Protein AF-A0A3E2NMJ8-F1 (afdb_monomer_lite)

pLDDT: mean 82.29, std 14.48, range [51.94, 95.0]

InterPro domains:
  IPR003369 Sec-independent protein translocase protein TatA/B/E [PF02416] (1-43)
  IPR006312 Sec-independent protein translocase protein TatA/E [MF_00236] (1-55)
  IPR006312 Sec-independent protein translocase protein TatA/E [TIGR01411] (2-45)

Organism: NCBI:txid2482727

Sequence (56 aa):
MGLGAPEIILIILAIVLLFGGKKIPELMKGLGKGMKEFKDSQNGEPEKPVAAKTEV

Radius of gyration: 18.24 Å; chains: 1; bounding box: 33×37×41 Å

Foldseek 3Di:
DDCDPVNVVVVVVVVCVVCNPVVVVVVVVVVVVVVVVVVCVVVVDPDPPPDPDDDD

Structure (mmCIF, N/CA/C/O backbone):
data_AF-A0A3E2NMJ8-F1
#
_entry.id   AF-A0A3E2NMJ8-F1
#
loop_
_atom_site.group_PDB
_atom_site.id
_atom_site.type_symbol
_atom_site.label_atom_id
_atom_site.label_alt_id
_atom_site.label_comp_id
_atom_site.label_asym_id
_atom_site.label_entity_id
_atom_site.label_seq_id
_atom_site.pdbx_PDB_ins_code
_atom_site.Cartn_x
_atom_site.Cartn_y
_atom_site.Cartn_z
_atom_site.occupancy
_atom_site.B_iso_or_equiv
_atom_site.auth_seq_id
_atom_site.auth_comp_id
_atom_site.auth_asym_id
_atom_site.auth_atom_id
_atom_site.pdbx_PDB_model_num
ATOM 1 N N . MET A 1 1 ? 19.989 -14.108 -11.739 1.00 65.88 1 MET A N 1
ATOM 2 C CA . MET A 1 1 ? 19.125 -13.125 -12.423 1.00 65.88 1 MET A CA 1
ATOM 3 C C . MET A 1 1 ? 17.942 -12.882 -11.498 1.00 65.88 1 MET A C 1
ATOM 5 O O . MET A 1 1 ? 17.023 -13.685 -11.474 1.00 65.88 1 MET A O 1
ATOM 9 N N . GLY A 1 2 ? 18.081 -11.928 -10.576 1.00 76.75 2 GLY A N 1
ATOM 10 C CA . GLY A 1 2 ? 17.035 -11.606 -9.601 1.00 76.75 2 GLY A CA 1
ATOM 11 C C . GLY A 1 2 ? 16.055 -10.604 -10.196 1.00 76.75 2 GLY A C 1
ATOM 12 O O . GLY A 1 2 ? 16.422 -9.891 -11.127 1.00 76.75 2 GLY A O 1
ATOM 13 N N . LEU A 1 3 ? 14.835 -10.554 -9.665 1.00 79.44 3 LEU A N 1
ATOM 14 C CA . LEU A 1 3 ? 13.880 -9.504 -10.009 1.00 79.44 3 LEU A CA 1
ATOM 15 C C . LEU A 1 3 ? 14.490 -8.157 -9.620 1.00 79.44 3 LEU A C 1
ATOM 17 O O . LEU A 1 3 ? 14.686 -7.878 -8.436 1.00 79.44 3 LEU A O 1
ATOM 21 N N . GLY A 1 4 ? 14.857 -7.362 -10.621 1.00 91.44 4 GLY A N 1
ATOM 22 C CA . GLY A 1 4 ? 15.381 -6.031 -10.403 1.00 91.44 4 GLY A CA 1
ATOM 23 C C . GLY A 1 4 ? 14.265 -5.068 -10.018 1.00 91.44 4 GLY A C 1
ATOM 24 O O . GLY A 1 4 ? 13.074 -5.337 -10.193 1.00 91.44 4 GLY A O 1
ATOM 25 N N . ALA A 1 5 ? 14.662 -3.889 -9.541 1.00 93.25 5 ALA A N 1
ATOM 26 C CA . ALA A 1 5 ? 13.756 -2.754 -9.405 1.00 93.25 5 ALA A CA 1
ATOM 27 C C . ALA A 1 5 ? 12.865 -2.513 -10.653 1.00 93.25 5 ALA A C 1
ATOM 29 O O . ALA A 1 5 ? 11.670 -2.273 -10.461 1.00 93.25 5 ALA A O 1
ATOM 30 N N . PRO A 1 6 ? 13.365 -2.613 -11.910 1.00 93.31 6 PRO A N 1
ATOM 31 C CA . PRO A 1 6 ? 12.515 -2.418 -13.088 1.00 93.31 6 PRO A CA 1
ATOM 32 C C . PRO A 1 6 ? 11.420 -3.482 -13.258 1.00 93.31 6 PRO A C 1
ATOM 34 O O . PRO A 1 6 ? 10.277 -3.112 -13.532 1.00 93.31 6 PRO A O 1
ATOM 37 N N . GLU A 1 7 ? 11.703 -4.776 -13.055 1.00 93.50 7 GLU A N 1
ATOM 38 C CA . GLU A 1 7 ? 10.666 -5.815 -13.139 1.00 93.50 7 GLU A CA 1
ATOM 39 C C . GLU A 1 7 ? 9.576 -5.623 -12.077 1.00 93.50 7 GLU A C 1
ATOM 41 O O . GLU A 1 7 ? 8.389 -5.752 -12.377 1.00 93.50 7 GLU A O 1
ATOM 46 N N . ILE A 1 8 ? 9.956 -5.264 -10.846 1.00 93.88 8 ILE A N 1
ATOM 47 C CA . ILE A 1 8 ? 8.996 -5.033 -9.755 1.00 93.88 8 ILE A CA 1
ATOM 48 C C . ILE A 1 8 ? 8.074 -3.852 -10.086 1.00 93.88 8 ILE A C 1
ATOM 50 O O . ILE A 1 8 ? 6.862 -3.941 -9.886 1.00 93.88 8 ILE A O 1
ATOM 54 N N . ILE A 1 9 ? 8.621 -2.764 -10.636 1.00 94.69 9 ILE A N 1
ATOM 55 C CA . ILE A 1 9 ? 7.836 -1.598 -11.063 1.00 94.69 9 ILE A CA 1
ATOM 56 C C . ILE A 1 9 ? 6.831 -1.978 -12.152 1.00 94.69 9 ILE A C 1
ATOM 58 O O . ILE A 1 9 ? 5.669 -1.584 -12.061 1.00 94.69 9 ILE A O 1
ATOM 62 N N . LEU A 1 10 ? 7.240 -2.772 -13.145 1.00 95.00 10 LEU A N 1
ATOM 63 C CA . LEU A 1 10 ? 6.342 -3.238 -14.205 1.00 95.00 10 LEU A CA 1
ATOM 64 C C . LEU A 1 10 ? 5.195 -4.097 -13.660 1.00 95.00 10 LEU A C 1
ATOM 66 O O . LEU A 1 10 ? 4.050 -3.921 -14.076 1.00 95.00 10 LEU A O 1
ATOM 70 N N . ILE A 1 11 ? 5.475 -4.982 -12.701 1.00 93.81 11 ILE A N 1
ATOM 71 C CA . ILE A 1 11 ? 4.453 -5.824 -12.064 1.00 93.81 11 ILE A CA 1
ATOM 72 C C . ILE A 1 11 ? 3.457 -4.965 -11.279 1.00 93.81 11 ILE A C 1
ATOM 74 O O . ILE A 1 11 ? 2.245 -5.129 -11.430 1.00 93.81 11 ILE A O 1
ATOM 78 N N . ILE A 1 12 ? 3.945 -4.020 -10.469 1.00 93.06 12 ILE A N 1
ATOM 79 C CA . ILE A 1 12 ? 3.074 -3.108 -9.717 1.00 93.06 12 ILE A CA 1
ATOM 80 C C . ILE A 1 12 ? 2.223 -2.274 -10.675 1.00 93.06 12 ILE A C 1
ATOM 82 O O . ILE A 1 12 ? 1.021 -2.131 -10.455 1.00 93.06 12 ILE A O 1
ATOM 86 N N . LEU A 1 13 ? 2.812 -1.772 -11.761 1.00 94.62 13 LEU A N 1
ATOM 87 C CA . LEU A 1 13 ? 2.089 -1.002 -12.765 1.00 94.62 13 LEU A CA 1
ATOM 88 C C . LEU A 1 13 ? 0.983 -1.837 -13.426 1.00 94.62 13 LEU A C 1
ATOM 90 O O . LEU A 1 13 ? -0.140 -1.357 -13.558 1.00 94.62 13 LEU A O 1
A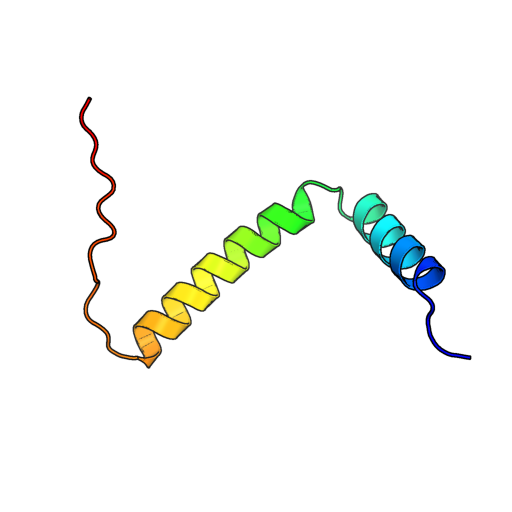TOM 94 N N . ALA A 1 14 ? 1.258 -3.099 -13.769 1.00 94.94 14 ALA A N 1
ATOM 95 C CA . ALA A 1 14 ? 0.257 -4.009 -14.319 1.00 94.94 14 ALA A CA 1
ATOM 96 C C . ALA A 1 14 ? -0.910 -4.243 -13.343 1.00 94.94 14 ALA A C 1
ATOM 98 O O . ALA A 1 14 ? -2.072 -4.140 -13.735 1.00 94.94 14 ALA A O 1
ATOM 99 N N . ILE A 1 15 ? -0.630 -4.477 -12.056 1.00 93.69 15 ILE A N 1
ATOM 100 C CA . ILE A 1 15 ? -1.668 -4.631 -11.022 1.00 93.69 15 ILE A CA 1
ATOM 101 C C . ILE A 1 15 ? -2.494 -3.343 -10.891 1.00 93.69 15 ILE A C 1
ATOM 103 O O . ILE A 1 15 ? -3.721 -3.392 -10.818 1.00 93.69 15 ILE A O 1
ATOM 107 N N . VAL A 1 16 ? -1.843 -2.180 -10.903 1.00 93.00 16 VAL A N 1
ATOM 108 C CA . VAL A 1 16 ? -2.516 -0.877 -10.823 1.00 93.00 16 VAL A CA 1
ATOM 109 C C . VAL A 1 16 ? -3.396 -0.616 -12.046 1.00 93.00 16 VAL A C 1
ATOM 111 O O . VAL A 1 16 ? -4.460 -0.027 -11.887 1.00 93.00 16 VAL A O 1
ATOM 114 N N . LEU A 1 17 ? -3.013 -1.063 -13.243 1.00 93.69 17 LEU A N 1
ATOM 115 C CA . LEU A 1 17 ? -3.852 -0.943 -14.439 1.00 93.69 17 LEU A CA 1
ATOM 116 C C . LEU A 1 17 ? -5.066 -1.882 -14.393 1.00 93.69 17 LEU A C 1
ATOM 118 O O . LEU A 1 17 ? -6.161 -1.469 -14.762 1.00 93.69 17 LEU A O 1
ATOM 122 N N . LEU A 1 18 ? -4.898 -3.114 -13.901 1.00 93.44 18 LEU A N 1
ATOM 123 C CA . LEU A 1 18 ? -5.984 -4.097 -13.807 1.00 93.44 18 LEU A CA 1
ATOM 124 C C . LEU A 1 18 ? -7.011 -3.752 -12.722 1.00 93.44 18 LEU A C 1
ATOM 126 O O . LEU A 1 18 ? -8.216 -3.871 -12.932 1.00 93.44 18 LEU A O 1
ATOM 130 N N . PHE A 1 19 ? -6.541 -3.331 -11.547 1.00 90.62 19 PHE A N 1
ATOM 131 C CA . PHE A 1 19 ? -7.404 -3.052 -10.399 1.00 90.62 19 PHE A CA 1
ATOM 132 C C . PHE A 1 19 ? -7.731 -1.561 -10.243 1.00 90.62 19 PHE A C 1
ATOM 134 O O . PHE A 1 19 ? -8.708 -1.214 -9.581 1.00 90.62 19 PHE A O 1
ATOM 141 N N . GLY A 1 20 ? -6.960 -0.673 -10.865 1.00 86.62 20 GLY A N 1
ATOM 142 C CA . GLY A 1 20 ? -7.027 0.770 -10.663 1.00 86.62 20 GLY A CA 1
ATOM 143 C C . GLY A 1 20 ? -6.256 1.211 -9.415 1.00 86.62 20 GLY A C 1
ATOM 144 O O . GLY A 1 20 ? -6.336 0.593 -8.352 1.00 86.62 20 GLY A O 1
ATOM 145 N N . GLY A 1 21 ? -5.562 2.352 -9.499 1.00 86.12 21 GLY A N 1
ATOM 146 C CA . GLY A 1 21 ? -4.757 2.892 -8.389 1.00 86.12 21 GLY A CA 1
ATOM 147 C C . GLY A 1 21 ? -5.546 3.211 -7.111 1.00 86.12 21 GLY A C 1
ATOM 148 O O . GLY A 1 21 ? -4.954 3.338 -6.045 1.00 86.12 21 GLY A O 1
ATOM 149 N N . LYS A 1 22 ? -6.881 3.300 -7.193 1.00 85.94 22 LYS A N 1
ATOM 150 C CA . LYS A 1 22 ? -7.771 3.533 -6.045 1.00 85.94 22 LYS A CA 1
ATOM 151 C C . LYS A 1 22 ? -8.117 2.260 -5.261 1.00 85.94 22 LYS A C 1
ATOM 153 O O . LYS A 1 22 ? -8.359 2.360 -4.063 1.00 85.94 22 LYS A O 1
ATOM 158 N N . LYS A 1 23 ? -8.086 1.071 -5.882 1.00 88.00 23 LYS A N 1
ATOM 159 C CA . LYS A 1 23 ? -8.456 -0.178 -5.192 1.00 88.00 23 LYS A CA 1
ATOM 160 C C . LYS A 1 23 ? -7.400 -0.647 -4.199 1.00 88.00 23 LYS A C 1
ATOM 162 O O . LYS A 1 23 ? -7.753 -1.153 -3.143 1.00 88.00 23 LYS A O 1
ATOM 167 N N . ILE A 1 24 ? -6.116 -0.441 -4.485 1.00 88.62 24 ILE A N 1
ATOM 168 C CA . ILE A 1 24 ? -5.033 -0.799 -3.555 1.00 88.62 24 ILE A CA 1
ATOM 169 C C . ILE A 1 24 ? -5.169 -0.079 -2.196 1.00 88.62 24 ILE A C 1
ATOM 171 O O . ILE A 1 24 ? -5.207 -0.769 -1.177 1.00 88.62 24 ILE A O 1
ATOM 175 N N . PRO A 1 25 ? -5.304 1.263 -2.124 1.00 85.38 25 PRO A N 1
ATOM 176 C CA . PRO A 1 25 ? -5.470 1.952 -0.845 1.00 85.38 25 PRO A CA 1
ATOM 177 C C . PRO A 1 25 ? -6.808 1.639 -0.161 1.00 85.38 25 PRO A C 1
ATOM 179 O O . PRO A 1 25 ? -6.872 1.651 1.066 1.00 85.38 25 PRO A O 1
ATOM 182 N N . GLU A 1 26 ? -7.869 1.342 -0.914 1.00 91.12 26 GLU A N 1
ATOM 183 C CA . GLU A 1 26 ? -9.160 0.919 -0.357 1.00 91.12 26 GLU A CA 1
ATOM 184 C C . GLU A 1 26 ? -9.060 -0.455 0.327 1.00 91.12 26 GLU A C 1
ATOM 186 O O . GLU A 1 26 ? -9.460 -0.601 1.484 1.00 91.12 26 GLU A O 1
ATOM 191 N N . LEU A 1 27 ? -8.412 -1.424 -0.330 1.00 90.50 27 LEU A N 1
ATOM 192 C CA . LEU A 1 27 ? -8.123 -2.745 0.231 1.00 90.50 27 LEU A CA 1
ATOM 193 C C . LEU A 1 27 ? -7.188 -2.654 1.442 1.00 90.50 27 LEU A C 1
ATOM 195 O O . LEU A 1 27 ? -7.451 -3.283 2.463 1.00 90.50 27 LEU A O 1
ATOM 199 N N . MET A 1 28 ? -6.134 -1.834 1.375 1.00 91.06 28 MET A N 1
ATOM 200 C CA . MET A 1 28 ? -5.226 -1.607 2.506 1.00 91.06 28 MET A CA 1
ATOM 201 C C . MET A 1 28 ? -5.936 -0.977 3.708 1.00 91.06 28 MET A C 1
ATOM 203 O O . MET A 1 28 ? -5.675 -1.372 4.840 1.00 91.06 28 MET A O 1
ATOM 207 N N . LYS A 1 29 ? -6.854 -0.025 3.491 1.00 92.62 29 LYS A N 1
ATOM 208 C CA . LYS A 1 29 ? -7.658 0.565 4.573 1.00 92.62 29 LYS A CA 1
ATOM 209 C C . LYS A 1 29 ? -8.580 -0.466 5.224 1.00 92.62 29 LYS A C 1
ATOM 211 O O . LYS A 1 29 ? -8.672 -0.488 6.450 1.00 92.62 29 LYS A O 1
ATOM 216 N N . GLY A 1 30 ? -9.237 -1.315 4.431 1.00 93.31 30 GLY A N 1
ATOM 217 C CA . GLY A 1 30 ? -10.081 -2.401 4.940 1.00 93.31 30 GLY A CA 1
ATOM 218 C C . GLY A 1 30 ? -9.281 -3.444 5.724 1.00 93.31 30 GLY A C 1
ATOM 219 O O . GLY A 1 30 ? -9.603 -3.734 6.875 1.00 93.31 30 GLY A O 1
ATOM 220 N N . LEU A 1 31 ? -8.185 -3.937 5.141 1.00 94.44 31 LEU A N 1
ATOM 221 C CA . LEU A 1 31 ? -7.277 -4.892 5.781 1.00 94.44 31 LEU A CA 1
ATOM 222 C C . LEU A 1 31 ? -6.635 -4.319 7.046 1.00 94.44 31 LEU A C 1
ATOM 224 O O . LEU A 1 31 ? -6.535 -5.021 8.043 1.00 94.44 31 LEU A O 1
ATOM 228 N N . GLY A 1 32 ? -6.232 -3.046 7.033 1.00 92.62 32 GLY A N 1
ATOM 229 C CA . GLY A 1 32 ? -5.615 -2.383 8.179 1.00 92.62 32 GLY A CA 1
ATOM 230 C C . GLY A 1 32 ? -6.571 -2.219 9.359 1.00 92.62 32 GLY A C 1
ATOM 231 O O . GLY A 1 32 ? -6.171 -2.457 10.496 1.00 92.62 32 GLY A O 1
ATOM 232 N N . LYS A 1 33 ? -7.841 -1.872 9.103 1.00 92.25 33 LYS A N 1
ATOM 233 C CA . LYS A 1 33 ? -8.874 -1.844 10.151 1.00 92.25 33 LYS A CA 1
ATOM 234 C C . LYS A 1 33 ? -9.125 -3.235 10.723 1.00 92.25 33 LYS A C 1
ATOM 236 O O . LYS A 1 33 ? -9.063 -3.389 11.936 1.00 92.25 33 LYS A O 1
ATOM 241 N N . GLY A 1 34 ? -9.311 -4.234 9.857 1.00 94.00 34 GLY A N 1
ATOM 242 C CA . GLY A 1 34 ? -9.492 -5.618 10.290 1.00 94.00 34 GLY A CA 1
ATOM 243 C C . GLY A 1 34 ? -8.309 -6.092 11.129 1.00 94.00 34 GLY A C 1
ATOM 244 O O . GLY A 1 34 ? -8.491 -6.535 12.253 1.00 94.00 34 GLY A O 1
ATOM 245 N N . MET A 1 35 ? -7.076 -5.929 10.639 1.00 92.50 35 MET A N 1
ATOM 246 C CA . MET A 1 35 ? -5.863 -6.339 11.354 1.00 92.50 35 MET A CA 1
ATOM 247 C C . MET A 1 35 ? -5.699 -5.621 12.699 1.00 92.50 35 MET A C 1
ATOM 249 O O . MET A 1 35 ? -5.207 -6.228 13.647 1.00 92.50 35 MET A O 1
ATOM 253 N N . LYS A 1 36 ? -6.128 -4.356 12.796 1.00 89.38 36 LYS A N 1
ATOM 254 C CA . LYS A 1 36 ? -6.164 -3.612 14.057 1.00 89.38 36 LYS A CA 1
ATOM 255 C C . LYS A 1 36 ? -7.176 -4.222 15.033 1.00 89.38 36 LYS A C 1
ATOM 257 O O . LYS A 1 36 ? -6.780 -4.562 16.137 1.00 89.38 36 LYS A O 1
ATOM 262 N N . GLU A 1 37 ? -8.417 -4.456 14.609 1.00 89.00 37 GLU A N 1
ATOM 263 C CA . GLU A 1 37 ? -9.451 -5.104 15.437 1.00 89.00 37 GLU A CA 1
ATOM 264 C C . GLU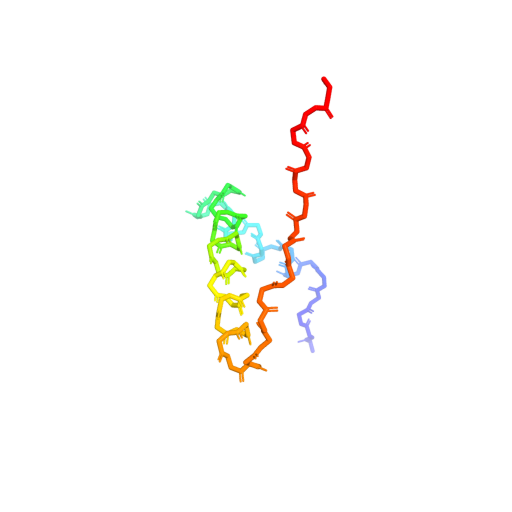 A 1 37 ? -9.056 -6.532 15.860 1.00 89.00 37 GLU A C 1
ATOM 266 O O . GLU A 1 37 ? -9.254 -6.919 17.014 1.00 89.00 37 GLU A O 1
ATOM 271 N N . PHE A 1 38 ? -8.430 -7.303 14.960 1.00 91.19 38 PHE A N 1
ATOM 272 C CA . PHE A 1 38 ? -7.883 -8.632 15.262 1.00 91.19 38 PHE A CA 1
ATOM 273 C C . PHE A 1 38 ? -6.756 -8.573 16.295 1.00 91.19 38 PHE A C 1
ATOM 275 O O . PHE A 1 38 ? -6.610 -9.503 17.087 1.00 91.19 38 PHE A O 1
ATOM 282 N N . LYS A 1 39 ? -5.932 -7.522 16.276 1.00 87.06 39 LYS A N 1
ATOM 283 C CA . LYS A 1 39 ? -4.841 -7.343 17.237 1.00 87.06 39 LYS A CA 1
ATOM 284 C C . LYS A 1 39 ? -5.357 -6.850 18.588 1.00 87.06 39 LYS A C 1
ATOM 286 O O . LYS A 1 39 ? -4.963 -7.412 19.602 1.00 87.06 39 LYS A O 1
ATOM 291 N N . ASP A 1 40 ? -6.279 -5.891 18.589 1.00 86.94 40 ASP A N 1
ATOM 292 C CA . ASP A 1 40 ? -6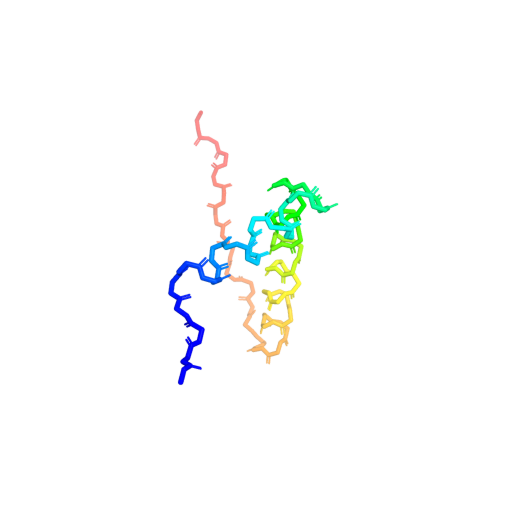.926 -5.360 19.795 1.00 86.94 40 ASP A CA 1
ATOM 293 C C . ASP A 1 40 ? -7.684 -6.477 20.542 1.00 86.94 40 ASP A C 1
ATOM 295 O O . ASP A 1 40 ? -7.547 -6.626 21.756 1.00 86.94 40 ASP A O 1
ATOM 299 N N . SER A 1 41 ? -8.387 -7.350 19.808 1.00 84.31 41 SER A N 1
ATOM 300 C CA . SER A 1 41 ? -9.097 -8.504 20.385 1.00 84.31 41 SER A CA 1
ATOM 301 C C . SER A 1 41 ? -8.155 -9.582 20.933 1.00 84.31 41 SER A C 1
ATOM 303 O O . SER A 1 41 ? -8.460 -10.209 21.944 1.00 84.31 41 SER A O 1
ATOM 305 N N . GLN A 1 42 ? -7.011 -9.817 20.277 1.00 85.75 42 GLN A N 1
ATOM 306 C CA . GLN A 1 42 ? -6.022 -10.806 20.727 1.00 85.75 42 GLN A CA 1
ATOM 307 C C . GLN A 1 42 ? -5.197 -10.328 21.924 1.00 85.75 42 GLN A C 1
ATOM 309 O O . GLN A 1 42 ? -4.822 -11.143 22.762 1.00 85.75 42 GLN A O 1
ATOM 314 N N . ASN A 1 43 ? -4.918 -9.028 22.018 1.00 79.38 43 ASN A N 1
ATOM 315 C CA . ASN A 1 43 ? -4.112 -8.473 23.100 1.00 79.38 43 ASN A CA 1
ATOM 316 C C . ASN A 1 43 ? -4.919 -8.143 24.362 1.00 79.38 43 ASN A C 1
ATOM 318 O O . ASN A 1 43 ? -4.317 -7.810 25.381 1.00 79.38 43 ASN A O 1
ATOM 322 N N . GLY A 1 44 ? -6.256 -8.222 24.323 1.00 64.94 44 GLY A N 1
ATOM 323 C CA . GLY A 1 44 ? -7.104 -7.902 25.476 1.00 64.94 44 G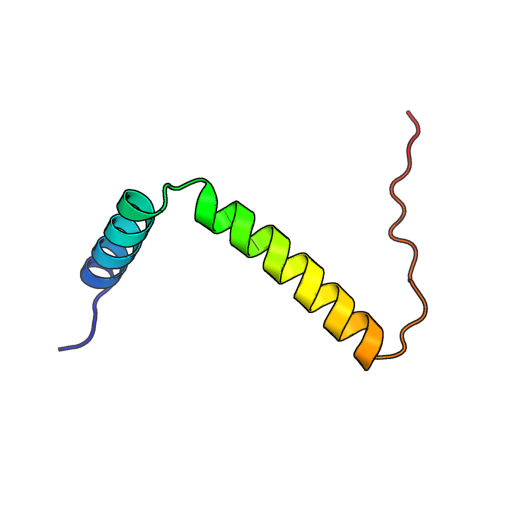LY A CA 1
ATOM 324 C C . GLY A 1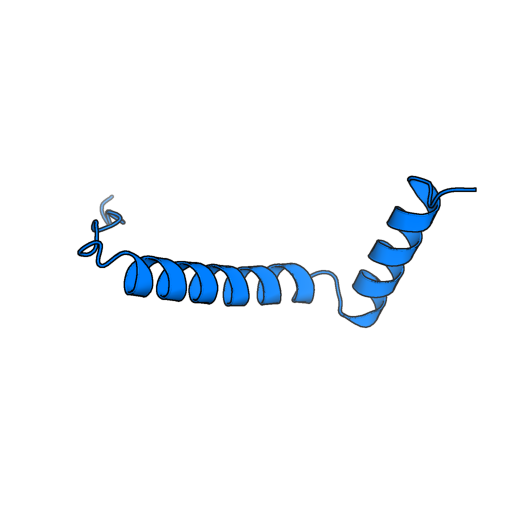 44 ? -6.878 -6.484 26.014 1.00 64.94 44 GLY A C 1
ATOM 325 O O . GLY A 1 44 ? -7.145 -6.224 27.185 1.00 64.94 44 GLY A O 1
ATOM 326 N N . GLU A 1 45 ? -6.338 -5.584 25.187 1.00 63.00 45 GLU A N 1
ATOM 327 C CA . GLU A 1 45 ? -6.064 -4.205 25.568 1.00 63.00 45 GLU A CA 1
ATOM 328 C C . GLU A 1 45 ? -7.406 -3.458 25.587 1.00 63.00 45 GLU A C 1
ATOM 330 O O . GLU A 1 45 ? -8.024 -3.300 24.530 1.00 63.00 45 GLU A O 1
ATOM 335 N N . PRO A 1 46 ? -7.903 -3.013 26.762 1.00 56.50 46 PRO A N 1
ATOM 336 C CA . PRO A 1 46 ? -9.078 -2.163 26.805 1.00 56.50 46 PRO A CA 1
ATOM 337 C C . PRO A 1 46 ? -8.764 -0.888 26.027 1.00 56.50 46 PRO A C 1
ATOM 339 O O . PRO A 1 46 ? -7.769 -0.210 26.293 1.00 56.50 46 PRO A O 1
ATOM 342 N N . GLU A 1 47 ? -9.617 -0.628 25.041 1.00 61.19 47 GLU A N 1
ATOM 343 C CA . GLU A 1 47 ? -9.696 0.552 24.191 1.00 61.19 47 GLU A CA 1
ATOM 344 C C . GLU A 1 47 ? -8.987 1.772 24.804 1.00 61.19 47 GLU A C 1
ATOM 346 O O . GLU A 1 47 ? -9.498 2.423 25.716 1.00 61.19 47 GLU A O 1
ATOM 351 N N . LYS A 1 48 ? -7.795 2.114 24.296 1.00 58.06 48 LYS A N 1
ATOM 352 C CA . LYS A 1 48 ? -7.294 3.479 24.472 1.00 58.06 48 LYS A CA 1
ATOM 353 C C . LYS A 1 48 ? -8.128 4.356 23.541 1.00 58.06 48 LYS A C 1
ATOM 355 O O . LYS A 1 48 ? -8.000 4.196 22.322 1.00 58.06 48 LYS A O 1
ATOM 360 N N . PRO A 1 49 ? -8.948 5.280 24.075 1.00 54.66 49 PRO A N 1
ATOM 361 C CA . PRO A 1 49 ? -9.754 6.153 23.250 1.00 54.66 49 PRO A CA 1
ATOM 362 C C . PRO A 1 49 ? -8.781 7.027 22.466 1.00 54.66 49 PRO A C 1
ATOM 364 O O . PRO A 1 49 ? -8.084 7.878 23.024 1.00 54.66 49 PRO A O 1
ATOM 367 N N . VAL A 1 50 ? -8.673 6.782 21.160 1.00 61.44 50 VAL A N 1
ATOM 368 C CA . VAL A 1 50 ? -7.989 7.715 20.270 1.00 61.44 50 VAL A CA 1
ATOM 369 C C . VAL A 1 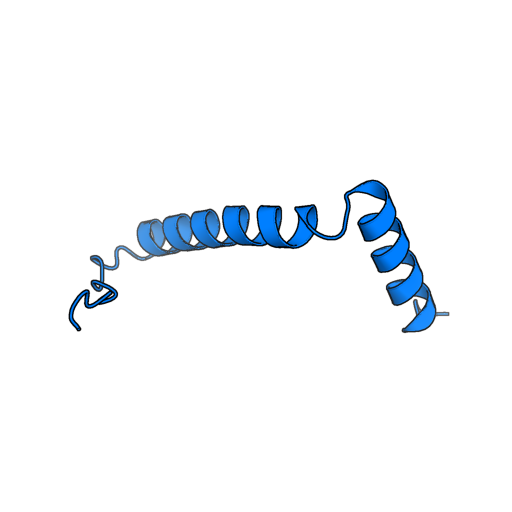50 ? -8.902 8.925 20.191 1.00 61.44 50 VAL A C 1
ATOM 371 O O . VAL A 1 50 ? -9.882 8.936 19.451 1.00 61.44 50 VAL A O 1
ATOM 374 N N . ALA A 1 51 ? -8.591 9.910 21.028 1.00 60.16 51 ALA A N 1
ATOM 375 C CA . ALA A 1 51 ? -9.210 11.216 21.062 1.00 60.16 51 ALA A CA 1
ATOM 376 C C . ALA A 1 51 ? -9.199 11.842 19.658 1.00 60.16 51 ALA A C 1
ATOM 378 O O . ALA A 1 51 ? -8.221 12.461 19.245 1.00 60.16 51 ALA A O 1
ATOM 379 N N . ALA A 1 52 ? -10.309 11.704 18.937 1.00 52.19 52 ALA A N 1
ATOM 380 C CA . ALA A 1 52 ? -10.715 12.664 17.931 1.00 52.19 52 ALA A CA 1
ATOM 381 C C . ALA A 1 52 ? -11.516 13.740 18.666 1.00 52.19 52 ALA A C 1
ATOM 383 O O . ALA A 1 52 ? -12.728 13.637 18.839 1.00 52.19 52 ALA A O 1
ATOM 384 N N . LYS A 1 53 ? -10.792 14.750 19.152 1.00 52.78 53 LYS A N 1
ATOM 385 C CA . LYS A 1 53 ? -11.377 16.042 19.487 1.00 52.78 53 LYS A CA 1
ATOM 386 C C . LYS A 1 53 ? -12.008 16.604 18.211 1.00 52.78 53 LYS A C 1
ATOM 388 O O . LYS A 1 53 ? -11.310 17.061 17.312 1.00 52.78 53 LYS A O 1
ATOM 393 N N . THR A 1 54 ? -13.330 16.506 18.132 1.00 59.53 54 THR A N 1
ATOM 394 C CA . THR A 1 54 ? -14.153 17.655 17.743 1.00 59.53 54 THR A CA 1
ATOM 395 C C . THR A 1 54 ? -13.826 18.820 18.690 1.00 59.53 54 THR A C 1
ATOM 397 O O . THR A 1 54 ? -13.415 18.562 19.818 1.00 59.53 54 THR A O 1
ATOM 400 N N . GLU A 1 55 ? -14.032 20.056 18.219 1.00 51.94 55 GLU A N 1
ATOM 401 C CA . GLU A 1 55 ? -13.621 21.362 18.780 1.00 51.94 55 GLU A CA 1
ATOM 402 C C . GLU A 1 55 ? -12.252 21.790 18.212 1.00 51.94 55 GLU A C 1
ATOM 404 O O . GLU A 1 55 ? -11.210 21.257 18.588 1.00 51.94 55 GLU A O 1
ATOM 409 N N . VAL A 1 56 ? -12.197 22.662 17.196 1.00 55.59 56 VAL A N 1
ATOM 410 C CA . VAL A 1 56 ? -12.770 24.027 17.138 1.00 55.59 56 VAL A CA 1
ATOM 411 C C . VAL A 1 56 ? -13.338 24.370 15.760 1.00 55.59 56 VAL A C 1
ATOM 413 O O . VAL A 1 56 ? -12.708 23.967 14.756 1.00 55.59 56 VAL A O 1
#

Secondary structure (DSSP, 8-state):
----HHHHHHHHHHHHHHH-TTHHHHHHHHHHHHHHHHHHHHHT------------